Protein AF-A0A5C5CC78-F1 (afdb_monomer_lite)

InterPro domains:
  IPR031561 Protein of unknown function DUF5086 [PF16985] (11-137)
  IPR044935 Domain of unknown function DUF5086 superfamily [G3DSA:3.90.70.190] (23-138)

Radius of gyration: 25.12 Å; chains: 1; bounding box: 36×45×100 Å

Organism: NCBI:txid867683

Foldseek 3Di:
DDDDDDDDDDPDPPPPPDPDPDDWDKDWDKAWQDDDQFKTKIKIWIAIPPHDPVQQWIKIWIWMDTPPDDLPDIDTLHLIATEHPQQDVQRHDPDDDDDDDDDCPSSVVVVVCVVPPVVCVVVHHYHDHYPVVSSVVDDDD

Sequence (141 aa):
MSKLLRPFVSLAVFGVLTVTPVLAQEHQESIVLSVSPKIVRWADVYKVRPERADDPYYHVRVIERLTDWKVWQFNELAFHMAVTPRALEASRIDKKAKIYSYKDVEIRSAYHRWLDEPATRSEVPVCDTDILSCIKKLPPQ

Secondary structure (DSSP, 8-state):
------------------------EEEEEEEEEEE-SSEEEEEEEEEEESPPTT--SEEEEEEEEETTS-TT--EEEEEEEEE-HHHHHHH--S----------HHHHHHHHHHHH-GGGGGGSPEESS-HHHHHTTSPP-

pLDDT: mean 88.64, std 15.44, range [39.38, 98.62]

Structure (mmCIF, N/CA/C/O backbone):
data_AF-A0A5C5CC78-F1
#
_entry.id   AF-A0A5C5CC78-F1
#
loop_
_atom_site.group_PDB
_atom_site.id
_atom_site.type_symbol
_atom_site.label_atom_id
_atom_site.label_alt_id
_atom_site.label_comp_id
_atom_site.label_asym_id
_atom_site.label_entity_id
_atom_site.label_seq_id
_atom_site.pdbx_PDB_ins_code
_atom_site.Cartn_x
_atom_site.Cartn_y
_atom_site.Cartn_z
_atom_site.occupancy
_atom_site.B_iso_or_equiv
_atom_site.auth_seq_id
_atom_site.auth_comp_id
_atom_site.auth_asym_id
_atom_site.auth_atom_id
_atom_site.pdbx_PDB_model_num
ATOM 1 N N . MET A 1 1 ? -10.889 34.256 -81.367 1.00 40.94 1 MET A N 1
ATOM 2 C CA . MET A 1 1 ? -11.045 33.066 -80.501 1.00 40.94 1 MET A CA 1
ATOM 3 C C . MET A 1 1 ? -9.992 33.145 -79.402 1.00 40.94 1 MET A C 1
ATOM 5 O O . MET A 1 1 ? -8.849 32.811 -79.670 1.00 40.94 1 MET A O 1
ATOM 9 N N . SER A 1 2 ? -10.338 33.626 -78.205 1.00 39.38 2 SER A N 1
ATOM 10 C CA . SER A 1 2 ? -9.406 33.668 -77.064 1.00 39.38 2 SER A CA 1
ATOM 11 C C . SER A 1 2 ? -9.887 32.688 -76.001 1.00 39.38 2 SER A C 1
ATOM 13 O O . SER A 1 2 ? -10.978 32.852 -75.459 1.00 39.38 2 SER A O 1
ATOM 15 N N . LYS A 1 3 ? -9.105 31.631 -75.756 1.00 44.25 3 LYS A N 1
ATOM 16 C CA . LYS A 1 3 ? -9.358 30.650 -74.693 1.00 44.25 3 LYS A CA 1
ATOM 17 C C . LYS A 1 3 ? -8.790 31.172 -73.371 1.00 44.25 3 LYS A C 1
ATOM 19 O O . LYS A 1 3 ? -7.664 31.657 -73.328 1.00 44.25 3 LYS A O 1
ATOM 24 N N . LEU A 1 4 ? -9.604 31.055 -72.319 1.00 55.78 4 LEU A N 1
ATOM 25 C CA . LEU A 1 4 ? -9.250 31.286 -70.918 1.00 55.78 4 LEU A CA 1
ATOM 26 C C . LEU A 1 4 ? -8.052 30.435 -70.484 1.00 55.78 4 LEU A C 1
ATOM 28 O O . LEU A 1 4 ? -7.976 29.268 -70.854 1.00 55.78 4 LEU A O 1
ATOM 32 N N . LEU A 1 5 ? -7.266 30.959 -69.542 1.00 49.34 5 LEU A N 1
ATOM 33 C CA . LEU A 1 5 ? -6.594 30.157 -68.519 1.00 49.34 5 LEU A CA 1
ATOM 34 C C . LEU A 1 5 ? -6.669 30.903 -67.179 1.00 49.34 5 LEU A C 1
ATOM 36 O O . LEU A 1 5 ? -6.014 31.919 -66.972 1.00 49.34 5 LEU A O 1
ATOM 40 N N . ARG A 1 6 ? -7.528 30.407 -66.281 1.00 56.19 6 ARG A N 1
ATOM 41 C CA . ARG A 1 6 ? -7.553 30.773 -64.857 1.00 56.19 6 ARG A CA 1
ATOM 42 C C . ARG A 1 6 ? -6.560 29.872 -64.116 1.00 56.19 6 ARG A C 1
ATOM 44 O O . ARG A 1 6 ? -6.632 28.659 -64.314 1.00 56.19 6 ARG A O 1
ATOM 51 N N . PRO A 1 7 ? -5.697 30.400 -63.235 1.00 49.22 7 PRO A N 1
ATOM 52 C CA . PRO A 1 7 ? -4.899 29.553 -62.367 1.00 49.22 7 PRO A CA 1
ATOM 53 C C . PRO A 1 7 ? -5.784 29.030 -61.228 1.00 49.22 7 PRO A C 1
ATOM 55 O O . PRO A 1 7 ? -6.311 29.797 -60.424 1.00 49.22 7 PRO A O 1
ATOM 58 N N . PHE A 1 8 ? -5.967 27.711 -61.175 1.00 53.41 8 PHE A N 1
ATOM 59 C CA . PHE A 1 8 ? -6.478 27.026 -59.992 1.00 53.41 8 PHE A CA 1
ATOM 60 C C . PHE A 1 8 ? -5.354 26.967 -58.954 1.00 53.41 8 PHE A C 1
ATOM 62 O O . PHE A 1 8 ? -4.410 26.191 -59.091 1.00 53.41 8 PHE A O 1
ATOM 69 N N . VAL A 1 9 ? -5.450 27.795 -57.917 1.00 55.12 9 VAL A N 1
ATOM 70 C CA . VAL A 1 9 ? -4.605 27.680 -56.726 1.00 55.12 9 VAL A CA 1
ATOM 71 C C . VAL A 1 9 ? -5.171 26.538 -55.884 1.00 55.12 9 VAL A C 1
ATOM 73 O O . VAL A 1 9 ? -6.207 26.685 -55.242 1.00 55.12 9 VAL A O 1
ATOM 76 N N . SER A 1 10 ? -4.524 25.375 -55.934 1.00 55.69 10 SER A N 1
ATOM 77 C CA . SER A 1 10 ? -4.856 24.252 -55.052 1.00 55.69 10 SER A CA 1
ATOM 78 C C . SER A 1 10 ? -4.223 24.498 -53.683 1.00 55.69 10 SER A C 1
ATOM 80 O O . SER A 1 10 ? -3.007 24.407 -53.533 1.00 55.69 10 SER A O 1
ATOM 82 N N . LEU A 1 11 ? -5.047 24.841 -52.691 1.00 51.56 11 LEU A N 1
ATOM 83 C CA . LEU A 1 11 ? -4.642 24.918 -51.288 1.00 51.56 11 LEU A CA 1
ATOM 84 C C . LEU A 1 11 ? -4.440 23.485 -50.766 1.00 51.56 11 LEU A C 1
ATOM 86 O O . LEU A 1 11 ? -5.405 22.780 -50.473 1.00 51.56 11 LEU A O 1
ATOM 90 N N . ALA A 1 12 ? -3.191 23.035 -50.675 1.00 60.19 12 ALA A N 1
ATOM 91 C CA . ALA A 1 12 ? -2.860 21.804 -49.967 1.00 60.19 12 ALA A CA 1
ATOM 92 C C . ALA A 1 12 ? -2.986 22.060 -48.457 1.00 60.19 12 ALA A C 1
ATOM 94 O O . ALA A 1 12 ? -2.119 22.682 -47.845 1.00 60.19 12 ALA A O 1
ATOM 95 N N . VAL A 1 13 ? -4.087 21.607 -47.856 1.00 59.50 13 VAL A N 1
ATOM 96 C CA . VAL A 1 13 ? -4.251 21.593 -46.399 1.00 59.50 13 VAL A CA 1
ATOM 97 C C . VAL A 1 13 ? -3.387 20.458 -45.849 1.00 59.50 13 VAL A C 1
ATOM 99 O O 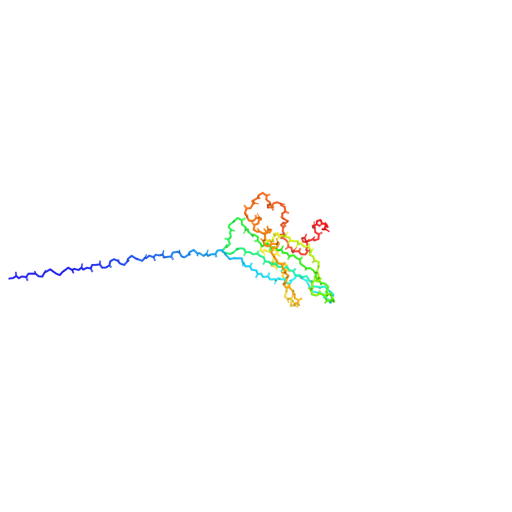. VAL A 1 13 ? -3.798 19.300 -45.826 1.00 59.50 13 VAL A O 1
ATOM 102 N N . PHE A 1 14 ? -2.162 20.779 -45.431 1.00 58.09 14 PHE A N 1
ATOM 103 C CA . PHE A 1 14 ? -1.361 19.887 -44.596 1.00 58.09 14 PHE A CA 1
ATOM 104 C C . PHE A 1 14 ? -1.994 19.846 -43.201 1.00 58.09 14 PHE A C 1
ATOM 106 O O . PHE A 1 14 ? -1.835 20.769 -42.404 1.00 58.09 14 PHE A O 1
ATOM 113 N N . GLY A 1 15 ? -2.750 18.785 -42.914 1.00 55.69 15 GLY A N 1
ATOM 114 C CA . GLY A 1 15 ? -3.211 18.485 -41.563 1.00 55.69 15 GLY A CA 1
ATOM 115 C C . GLY A 1 15 ? -2.014 18.139 -40.681 1.00 55.69 15 GLY A C 1
ATOM 116 O O . GLY A 1 15 ? -1.494 17.028 -40.745 1.00 55.69 15 GLY A O 1
ATOM 117 N N . VAL A 1 16 ? -1.551 19.095 -39.878 1.00 61.31 16 VAL A N 1
ATOM 118 C CA . VAL A 1 16 ? -0.528 18.847 -38.858 1.00 61.31 16 VAL A CA 1
ATOM 119 C C . VAL A 1 16 ? -1.201 18.103 -37.706 1.00 61.31 16 VAL A C 1
ATOM 121 O O . VAL A 1 16 ? -1.966 18.689 -36.944 1.00 61.31 16 VAL A O 1
ATOM 124 N N . LEU A 1 17 ? -0.939 16.800 -37.586 1.00 59.78 17 LEU A N 1
ATOM 125 C CA . LEU A 1 17 ? -1.276 16.030 -36.389 1.00 59.78 17 LEU A CA 1
ATOM 126 C C . LEU A 1 17 ? -0.379 16.517 -35.246 1.00 59.78 17 LEU A C 1
ATOM 128 O O . LEU A 1 17 ? 0.767 16.094 -35.109 1.00 59.78 17 LEU A O 1
ATOM 132 N N . THR A 1 18 ? -0.882 17.445 -34.439 1.00 58.09 18 THR A N 1
ATOM 133 C CA . THR A 1 18 ? -0.201 17.881 -33.222 1.00 58.09 18 THR A CA 1
ATOM 134 C C . THR A 1 18 ? -0.330 16.781 -32.170 1.00 58.09 18 THR A C 1
ATOM 136 O O . THR A 1 18 ? -1.379 16.634 -31.545 1.00 58.09 18 THR A O 1
ATOM 139 N N . VAL A 1 19 ? 0.727 15.992 -31.973 1.00 61.00 19 VAL A N 1
ATOM 140 C CA . VAL A 1 19 ? 0.836 15.100 -30.812 1.00 61.00 19 VAL A CA 1
ATOM 141 C C . VAL A 1 19 ? 1.183 15.977 -29.611 1.00 61.00 19 VAL A C 1
ATOM 143 O O . VAL A 1 19 ? 2.318 16.429 -29.475 1.00 61.00 19 VAL A O 1
ATOM 146 N N . THR A 1 20 ? 0.205 16.281 -28.759 1.00 58.56 20 THR A N 1
ATOM 147 C CA . THR A 1 20 ? 0.481 16.962 -27.489 1.00 58.56 20 THR A CA 1
ATOM 148 C C . THR A 1 20 ? 1.176 15.978 -26.550 1.00 58.56 20 THR A C 1
ATOM 150 O O . THR A 1 20 ? 0.607 14.911 -26.294 1.00 58.56 20 THR A O 1
ATOM 153 N N . PRO A 1 21 ? 2.368 16.289 -26.012 1.00 62.44 21 PRO A N 1
ATOM 154 C CA . PRO A 1 21 ? 2.964 15.453 -24.983 1.00 62.44 21 PRO A CA 1
ATOM 155 C C . PRO A 1 21 ? 2.044 15.464 -23.757 1.00 62.44 21 PRO A C 1
ATOM 157 O O . PRO A 1 21 ? 1.765 16.519 -23.188 1.00 62.44 21 PRO A O 1
ATOM 160 N N . VAL A 1 22 ? 1.541 14.291 -23.368 1.00 71.75 22 VAL A N 1
ATOM 161 C CA . VAL A 1 22 ? 0.839 14.133 -22.092 1.00 71.75 22 VAL A CA 1
ATOM 162 C C . VAL A 1 22 ? 1.898 14.234 -21.003 1.00 71.75 22 VAL A C 1
ATOM 164 O O . VAL A 1 22 ? 2.812 13.411 -20.945 1.00 71.75 22 VAL A O 1
ATOM 167 N N . LEU A 1 23 ? 1.808 15.274 -20.177 1.00 73.94 23 LEU A N 1
ATOM 168 C CA . LEU A 1 23 ? 2.700 15.430 -19.035 1.00 73.94 23 LEU A CA 1
ATOM 169 C C . LEU A 1 23 ? 2.459 14.285 -18.052 1.00 73.94 23 LEU A C 1
ATOM 171 O O . LEU A 1 23 ? 1.312 13.949 -17.751 1.00 73.94 23 LEU A O 1
ATOM 175 N N . ALA A 1 24 ? 3.546 13.695 -17.559 1.00 77.19 24 ALA A N 1
ATOM 176 C CA . ALA A 1 24 ? 3.464 12.695 -16.511 1.00 77.19 24 ALA A CA 1
ATOM 177 C C . ALA A 1 24 ? 2.881 13.339 -15.243 1.00 77.19 24 ALA A C 1
ATOM 179 O O . ALA A 1 24 ? 3.410 14.333 -14.746 1.00 77.19 24 ALA A O 1
ATOM 180 N N . GLN A 1 25 ? 1.794 12.772 -14.731 1.00 84.00 25 GLN A N 1
ATOM 181 C CA . GLN A 1 25 ? 1.140 13.188 -13.500 1.00 84.00 25 GLN A CA 1
ATOM 182 C C . GLN A 1 25 ? 1.093 12.009 -12.536 1.00 84.00 25 GLN A C 1
ATOM 184 O O . GLN A 1 25 ? 0.733 10.895 -12.908 1.00 84.00 25 GLN A O 1
ATOM 189 N N . GLU A 1 26 ? 1.430 12.253 -11.277 1.00 88.69 26 GLU A N 1
ATOM 190 C CA . GLU A 1 26 ? 1.211 11.269 -10.227 1.00 88.69 26 GLU A CA 1
ATOM 191 C C . GLU A 1 26 ? -0.267 11.266 -9.825 1.00 88.69 26 GLU A C 1
ATOM 193 O O . GLU A 1 26 ? -0.830 12.282 -9.415 1.00 88.69 26 GLU A O 1
ATOM 198 N N . HIS A 1 27 ? -0.904 10.114 -9.989 1.00 91.06 27 HIS A N 1
ATOM 199 C CA . HIS A 1 27 ? -2.222 9.825 -9.460 1.00 91.06 27 HIS A CA 1
ATOM 200 C C . HIS A 1 27 ? -2.091 9.354 -8.014 1.00 91.06 27 HIS A C 1
ATOM 202 O O . HIS A 1 27 ? -1.305 8.446 -7.727 1.00 91.06 27 HIS A O 1
ATOM 208 N N . GLN A 1 28 ? -2.899 9.949 -7.140 1.00 93.12 28 GLN A N 1
ATOM 209 C CA . GLN A 1 28 ? -2.957 9.631 -5.722 1.00 93.12 28 GLN A CA 1
ATOM 210 C C . GLN A 1 28 ? -4.397 9.332 -5.314 1.00 93.12 28 GLN A C 1
ATOM 212 O O . GLN A 1 28 ? -5.309 10.104 -5.611 1.00 93.12 28 GLN A O 1
ATOM 217 N N . GLU A 1 29 ? -4.594 8.228 -4.603 1.00 95.12 29 GLU A N 1
ATOM 218 C CA . GLU A 1 29 ? -5.849 7.920 -3.916 1.00 95.12 29 GLU A CA 1
ATOM 219 C C . GLU A 1 29 ? -5.570 7.327 -2.532 1.00 95.12 29 GLU A C 1
ATOM 221 O O . GLU A 1 29 ? -4.453 6.903 -2.246 1.00 95.12 29 GLU A O 1
ATOM 226 N N . SER A 1 30 ? -6.595 7.249 -1.686 1.00 97.19 30 SER A N 1
ATOM 227 C CA . SER A 1 30 ? -6.520 6.502 -0.430 1.00 97.19 30 SER A CA 1
ATOM 228 C C . SER A 1 30 ? -7.601 5.428 -0.404 1.00 97.19 30 SER A C 1
ATOM 230 O O . SER A 1 30 ? -8.769 5.702 -0.694 1.00 97.19 30 SER A O 1
ATOM 232 N N . ILE A 1 31 ? -7.229 4.210 -0.012 1.00 97.75 31 ILE A N 1
ATOM 233 C CA . ILE A 1 31 ? -8.135 3.061 0.047 1.00 97.75 31 ILE A CA 1
ATOM 234 C C . ILE A 1 31 ? -8.255 2.547 1.476 1.00 97.75 31 ILE A C 1
ATOM 236 O O . ILE A 1 31 ? -7.266 2.401 2.192 1.00 97.75 31 ILE A O 1
ATOM 240 N N . VAL A 1 32 ? -9.475 2.251 1.912 1.00 98.38 32 VAL A N 1
ATOM 241 C CA . VAL A 1 32 ? -9.702 1.654 3.230 1.00 98.38 32 VAL A CA 1
ATOM 242 C C . VAL A 1 32 ? -9.421 0.155 3.143 1.00 98.38 32 VAL A C 1
ATOM 244 O O . VAL A 1 32 ? -9.955 -0.524 2.268 1.00 98.38 32 VAL A O 1
ATOM 247 N N . LEU A 1 33 ? -8.600 -0.350 4.069 1.00 98.50 33 LEU A N 1
ATOM 248 C CA . LEU A 1 33 ? -8.188 -1.758 4.136 1.00 98.50 33 LEU A CA 1
ATOM 249 C C . LEU A 1 33 ? -8.944 -2.520 5.228 1.00 98.50 33 LEU A C 1
ATOM 251 O O . LEU A 1 33 ? -9.314 -3.678 5.073 1.00 98.50 33 LEU A O 1
ATOM 255 N N . SER A 1 34 ? -9.155 -1.882 6.384 1.00 98.19 34 SER A N 1
ATOM 256 C CA . SER A 1 34 ? -9.926 -2.472 7.482 1.00 98.19 34 SER A CA 1
ATOM 257 C C . SER A 1 34 ? -10.484 -1.401 8.411 1.00 98.19 34 SER A C 1
ATOM 259 O O . SER A 1 34 ? -9.859 -0.363 8.634 1.00 98.19 34 SER A O 1
ATOM 261 N N . VAL A 1 35 ? -11.663 -1.670 8.972 1.00 97.56 35 VAL A N 1
ATOM 262 C CA . VAL A 1 35 ? -12.347 -0.783 9.920 1.00 97.56 35 VAL A CA 1
ATOM 263 C C . VAL A 1 35 ? -12.890 -1.616 11.069 1.00 97.56 35 VAL A C 1
ATOM 265 O O . VAL A 1 35 ? -13.624 -2.582 10.857 1.00 97.56 35 VAL A O 1
ATOM 268 N N . SER A 1 36 ? -12.554 -1.208 12.287 1.00 96.25 36 SER A N 1
ATOM 269 C CA . SER A 1 36 ? -13.078 -1.740 13.544 1.00 96.25 36 SER A CA 1
ATOM 270 C C . SER A 1 36 ? -13.433 -0.579 14.485 1.00 96.25 36 SER A C 1
ATOM 272 O O . SER A 1 36 ? -13.038 0.555 14.214 1.00 96.25 36 SER A O 1
ATOM 274 N N . PRO A 1 37 ? -14.125 -0.823 15.615 1.00 95.31 37 PRO A N 1
ATOM 275 C CA . PRO A 1 37 ? -14.466 0.242 16.561 1.00 95.31 37 PRO A CA 1
ATOM 276 C C . PRO A 1 37 ? -13.264 0.995 17.144 1.00 95.31 37 PRO A C 1
ATOM 278 O O . PRO A 1 37 ? -13.430 2.121 17.594 1.00 95.31 37 PRO A O 1
ATOM 281 N N . LYS A 1 38 ? -12.078 0.370 17.167 1.00 96.50 38 LYS A N 1
ATOM 282 C CA . LYS A 1 38 ? -10.862 0.947 17.760 1.00 96.50 38 LYS A CA 1
ATOM 283 C C . LYS A 1 38 ? -9.807 1.324 16.733 1.00 96.50 38 LYS A C 1
ATOM 285 O O . LYS A 1 38 ? -9.054 2.250 16.980 1.00 96.50 38 LYS A O 1
ATOM 290 N N . ILE A 1 39 ? -9.722 0.604 15.618 1.00 97.75 39 ILE A N 1
ATOM 291 C CA . ILE A 1 39 ? -8.639 0.723 14.633 1.00 97.75 39 ILE A CA 1
ATOM 292 C C . ILE A 1 39 ? -9.222 0.947 13.240 1.00 97.75 39 ILE A C 1
ATOM 294 O O . ILE A 1 39 ? -10.118 0.209 12.817 1.00 97.75 39 ILE A O 1
ATOM 298 N N . VAL A 1 40 ? -8.639 1.897 12.510 1.00 98.19 40 VAL A N 1
ATOM 299 C CA . VAL A 1 40 ? -8.809 2.069 11.064 1.00 98.19 40 VAL A CA 1
ATOM 300 C C . VAL A 1 40 ? -7.453 1.869 10.393 1.00 98.19 40 VAL A C 1
ATOM 302 O O . VAL A 1 40 ? -6.453 2.422 10.852 1.00 98.19 40 VAL A O 1
ATOM 305 N N . ARG A 1 41 ? -7.424 1.091 9.307 1.00 98.50 41 ARG A N 1
ATOM 306 C CA . ARG A 1 41 ? -6.249 0.946 8.438 1.00 98.50 41 ARG A CA 1
ATOM 307 C C . ARG A 1 41 ? -6.595 1.340 7.016 1.00 98.50 41 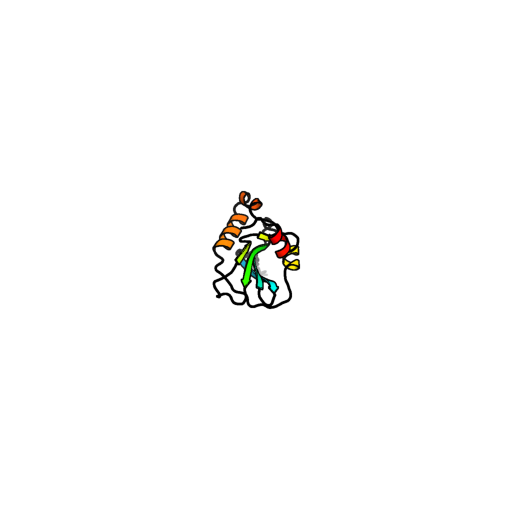ARG A C 1
ATOM 309 O O . ARG A 1 41 ? -7.624 0.901 6.494 1.00 98.50 41 ARG A O 1
ATOM 316 N N . TRP A 1 42 ? -5.727 2.120 6.395 1.00 98.62 42 TRP A N 1
ATOM 317 C CA . TRP A 1 42 ? -5.854 2.540 5.005 1.00 98.62 42 TRP A CA 1
ATOM 318 C C . TRP A 1 42 ? -4.485 2.549 4.329 1.00 98.62 42 TRP A C 1
ATOM 320 O O . TRP A 1 42 ? -3.454 2.537 5.003 1.00 98.62 42 TRP A O 1
ATOM 330 N N . ALA A 1 43 ? -4.488 2.538 3.001 1.00 98.38 43 ALA A N 1
ATOM 331 C CA . ALA A 1 43 ? -3.299 2.752 2.194 1.00 98.38 43 ALA A CA 1
ATOM 332 C C . ALA A 1 43 ? -3.450 4.037 1.386 1.00 98.38 43 ALA A C 1
ATOM 334 O O . ALA A 1 43 ? -4.495 4.240 0.768 1.00 98.38 43 ALA A O 1
ATOM 335 N N . ASP A 1 44 ? -2.406 4.859 1.368 1.00 98.06 44 ASP A N 1
ATOM 336 C CA . ASP A 1 44 ? -2.240 5.904 0.361 1.00 98.06 44 ASP A CA 1
ATOM 337 C C . ASP A 1 44 ? -1.527 5.280 -0.839 1.00 98.06 44 ASP A C 1
ATOM 339 O O . ASP A 1 44 ? -0.500 4.618 -0.677 1.00 98.06 44 ASP A O 1
ATOM 343 N N . VAL A 1 45 ? -2.106 5.447 -2.022 1.00 97.88 45 VAL A N 1
ATOM 344 C CA . VAL A 1 45 ? -1.749 4.756 -3.261 1.00 97.88 45 VAL A CA 1
ATOM 345 C C . VAL A 1 45 ? -1.236 5.775 -4.265 1.00 97.88 45 VAL A C 1
ATOM 347 O O . VAL A 1 45 ? -1.916 6.759 -4.544 1.00 97.88 45 VAL A O 1
ATOM 350 N N . TYR A 1 46 ? -0.071 5.504 -4.844 1.00 97.38 46 TYR A N 1
ATOM 351 C CA . TYR A 1 46 ? 0.641 6.367 -5.779 1.00 97.38 46 TYR A CA 1
ATOM 352 C C . TYR A 1 46 ? 0.882 5.626 -7.094 1.00 97.38 46 TYR A C 1
ATOM 354 O O . TYR A 1 46 ? 1.259 4.447 -7.107 1.00 97.38 46 TYR A O 1
ATOM 362 N N . LYS A 1 47 ? 0.655 6.320 -8.214 1.00 96.69 47 LYS A N 1
ATOM 363 C CA . LYS A 1 47 ? 0.937 5.805 -9.557 1.00 96.69 47 LYS A CA 1
ATOM 364 C C . LYS A 1 47 ? 1.221 6.928 -10.545 1.00 96.69 47 LYS A C 1
ATOM 366 O O . LYS A 1 47 ? 0.369 7.784 -10.753 1.00 96.69 47 LYS A O 1
ATOM 371 N N . VAL A 1 48 ? 2.355 6.892 -11.239 1.00 95.00 48 VAL A N 1
ATOM 372 C CA . VAL A 1 48 ? 2.603 7.799 -12.371 1.00 95.00 48 VAL A CA 1
ATOM 373 C C . VAL A 1 48 ? 1.715 7.424 -13.566 1.00 95.00 48 VAL A C 1
ATOM 375 O O . VAL A 1 48 ? 1.613 6.257 -13.952 1.00 95.00 48 VAL A O 1
ATOM 378 N N . ARG A 1 49 ? 1.062 8.434 -14.149 1.00 92.50 49 ARG A N 1
ATOM 379 C CA . ARG A 1 49 ? 0.222 8.367 -15.349 1.00 92.50 49 ARG A CA 1
ATOM 380 C C . ARG A 1 49 ? 0.787 9.299 -16.436 1.00 92.50 49 ARG A C 1
ATOM 382 O O . ARG A 1 49 ? 1.193 10.403 -16.089 1.00 92.50 49 ARG A O 1
ATOM 389 N N . PRO A 1 50 ? 0.784 8.926 -17.731 1.00 90.56 50 PRO A N 1
ATOM 390 C CA . PRO A 1 50 ? 0.386 7.622 -18.269 1.00 90.56 50 PRO A CA 1
ATOM 391 C C . PRO A 1 50 ? 1.261 6.485 -17.719 1.00 90.56 50 PRO A C 1
ATOM 393 O O . PRO A 1 50 ? 2.367 6.727 -17.241 1.00 90.56 50 PRO A O 1
ATOM 396 N N . GLU A 1 51 ? 0.722 5.261 -17.712 1.00 89.50 51 GLU A N 1
ATOM 397 C CA . GLU A 1 51 ? 1.421 4.111 -17.126 1.00 89.50 51 GLU A CA 1
ATOM 398 C C . GLU A 1 51 ? 2.753 3.870 -17.832 1.00 89.50 51 GLU A C 1
ATOM 400 O O . GLU A 1 51 ? 2.839 3.879 -19.063 1.00 89.50 51 GLU A O 1
ATOM 405 N N . ARG A 1 52 ? 3.793 3.637 -17.033 1.00 91.44 52 ARG A N 1
ATOM 406 C CA . ARG A 1 52 ? 5.111 3.283 -17.540 1.00 91.44 52 ARG A CA 1
ATOM 407 C C . ARG A 1 52 ? 5.213 1.771 -17.693 1.00 91.44 52 ARG A C 1
ATOM 409 O O . ARG A 1 52 ? 4.812 1.029 -16.803 1.00 91.44 52 ARG A O 1
ATOM 416 N N . ALA A 1 53 ? 5.810 1.314 -18.790 1.00 91.12 53 ALA A N 1
ATOM 417 C CA . ALA A 1 53 ? 5.997 -0.116 -19.040 1.00 91.12 53 ALA A CA 1
ATOM 418 C C . ALA A 1 53 ? 6.919 -0.795 -18.008 1.00 91.12 53 ALA A C 1
ATOM 420 O O . ALA A 1 53 ? 6.798 -1.992 -17.766 1.00 91.12 53 ALA A O 1
ATOM 421 N N . ASP A 1 54 ? 7.837 -0.038 -17.401 1.00 92.75 54 ASP A N 1
ATOM 422 C CA . ASP A 1 54 ? 8.801 -0.525 -16.412 1.00 92.75 54 ASP A CA 1
ATOM 423 C C . ASP A 1 54 ? 8.294 -0.467 -14.961 1.00 92.75 54 ASP A C 1
ATOM 425 O O . ASP A 1 54 ? 9.029 -0.856 -14.052 1.00 92.75 54 ASP A O 1
ATOM 429 N N . ASP A 1 55 ? 7.055 -0.013 -14.757 1.00 95.81 55 ASP A N 1
ATOM 430 C CA . ASP A 1 55 ? 6.359 0.024 -13.475 1.00 95.81 55 ASP A CA 1
ATOM 431 C C . ASP A 1 55 ? 4.954 -0.592 -13.636 1.00 95.81 55 ASP A C 1
ATOM 433 O O . ASP A 1 55 ? 3.995 0.113 -13.963 1.00 95.81 55 ASP A O 1
ATOM 437 N N . PRO A 1 56 ? 4.790 -1.905 -13.402 1.00 96.06 56 PRO A N 1
ATOM 438 C CA . PRO A 1 56 ? 3.484 -2.561 -13.436 1.00 96.06 56 PRO A CA 1
ATOM 439 C C . PRO A 1 56 ? 2.720 -2.469 -12.100 1.00 96.06 56 PRO A C 1
ATOM 441 O O . PRO A 1 56 ? 1.653 -3.073 -11.970 1.00 96.06 56 PRO A O 1
ATOM 444 N N . TYR A 1 57 ? 3.246 -1.765 -11.092 1.00 97.69 57 TYR A N 1
ATOM 445 C CA . TYR A 1 57 ? 2.735 -1.801 -9.721 1.00 97.69 57 TYR A CA 1
ATOM 446 C C . TYR A 1 57 ? 2.058 -0.494 -9.316 1.00 97.69 57 TYR A C 1
ATOM 448 O O . TYR A 1 57 ? 2.251 0.556 -9.917 1.00 97.69 57 TYR A O 1
ATOM 456 N N . TYR A 1 58 ? 1.252 -0.552 -8.269 1.00 98.19 58 TYR A N 1
ATOM 457 C CA . TYR A 1 58 ? 0.898 0.610 -7.467 1.00 98.19 58 TYR A CA 1
ATOM 458 C C . TYR A 1 58 ? 1.866 0.701 -6.297 1.00 98.19 58 TYR A C 1
ATOM 460 O O . TYR A 1 58 ? 2.235 -0.324 -5.728 1.00 98.19 58 TYR A O 1
ATOM 468 N N . HIS A 1 59 ? 2.259 1.905 -5.906 1.00 98.00 59 HIS A N 1
ATOM 469 C CA . HIS A 1 59 ? 3.127 2.089 -4.750 1.00 98.00 59 HIS A CA 1
ATOM 470 C C . HIS A 1 59 ? 2.299 2.584 -3.587 1.00 98.00 59 HIS A C 1
ATOM 472 O O . HIS A 1 59 ? 1.506 3.506 -3.747 1.00 98.00 59 HIS A O 1
ATOM 478 N N . VAL A 1 60 ? 2.440 1.945 -2.430 1.00 98.06 60 VAL A N 1
ATOM 479 C CA . VAL A 1 60 ? 1.596 2.245 -1.279 1.00 98.06 60 VAL A CA 1
ATOM 480 C C . VAL A 1 60 ? 2.405 2.553 -0.035 1.00 98.06 60 VAL A C 1
ATOM 482 O O . VAL A 1 60 ? 3.453 1.952 0.213 1.00 98.06 60 VAL A O 1
ATOM 485 N N . ARG A 1 61 ? 1.837 3.446 0.769 1.00 98.06 61 ARG A N 1
ATOM 486 C CA . ARG A 1 61 ? 2.143 3.627 2.185 1.00 98.06 61 ARG A CA 1
ATOM 487 C C . ARG A 1 61 ? 0.946 3.145 2.985 1.00 98.06 61 ARG A C 1
ATOM 489 O O . ARG A 1 61 ? -0.184 3.487 2.642 1.00 98.06 61 ARG A O 1
ATOM 496 N N . VAL A 1 62 ? 1.168 2.3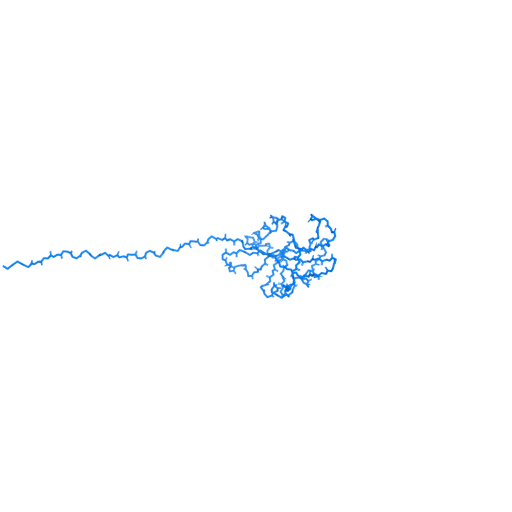74 4.045 1.00 98.12 62 VAL A N 1
ATOM 497 C CA . VAL A 1 62 ? 0.075 1.782 4.829 1.00 98.12 62 VAL A CA 1
ATOM 498 C C . VAL A 1 62 ? 0.074 2.315 6.245 1.00 98.12 62 VAL A C 1
ATOM 500 O O . VAL A 1 62 ? 1.071 2.227 6.959 1.00 98.12 62 VAL A O 1
ATOM 503 N N . ILE A 1 63 ? -1.075 2.841 6.652 1.00 98.12 63 ILE A N 1
ATOM 504 C CA . ILE A 1 63 ? -1.251 3.546 7.912 1.00 98.12 63 ILE A CA 1
ATOM 505 C C . ILE A 1 63 ? -2.290 2.822 8.762 1.00 98.12 63 ILE A C 1
ATOM 507 O O . ILE A 1 63 ? -3.336 2.377 8.283 1.00 98.12 63 ILE A O 1
ATOM 511 N N . GLU A 1 64 ? -2.003 2.7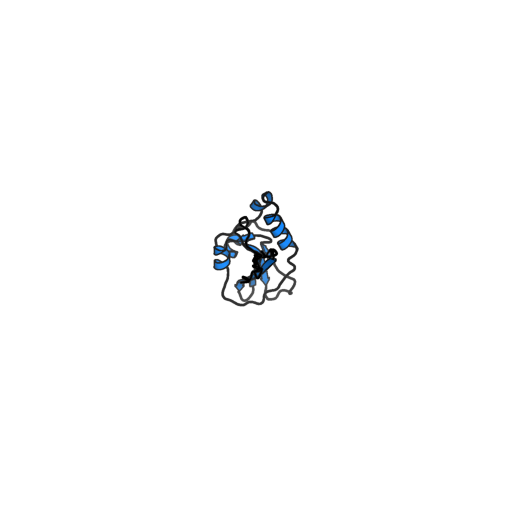39 10.054 1.00 98.06 64 GLU A N 1
ATOM 512 C CA . GLU A 1 64 ? -2.932 2.328 11.090 1.00 98.06 64 GLU A CA 1
ATOM 513 C C . GLU A 1 64 ? -3.135 3.472 12.076 1.00 98.06 64 GLU A C 1
ATOM 515 O O . GLU A 1 64 ? -2.188 4.124 12.514 1.00 98.06 64 GLU A O 1
ATOM 520 N N . ARG A 1 65 ? -4.383 3.701 12.476 1.00 97.94 65 ARG A N 1
ATOM 521 C CA . ARG A 1 65 ? -4.687 4.672 13.521 1.00 97.94 65 ARG A CA 1
ATOM 522 C C . ARG A 1 65 ? -5.735 4.141 14.486 1.00 97.94 65 ARG A C 1
ATOM 524 O O . ARG A 1 65 ? -6.765 3.604 14.067 1.00 97.94 65 ARG A O 1
ATOM 531 N N . LEU A 1 66 ? -5.497 4.376 15.777 1.00 97.31 66 LEU A N 1
ATOM 532 C CA . LEU A 1 66 ? -6.510 4.206 16.812 1.00 97.31 66 LEU A CA 1
ATOM 533 C C . LEU A 1 66 ? -7.516 5.366 16.790 1.00 97.31 66 LEU A C 1
ATOM 535 O O . LEU A 1 66 ? -7.160 6.532 16.625 1.00 97.31 66 LEU A O 1
ATOM 539 N N . THR A 1 67 ? -8.804 5.067 16.918 1.00 91.88 67 THR A N 1
ATOM 540 C CA . THR A 1 67 ? -9.883 6.048 16.722 1.00 91.88 67 THR A CA 1
ATOM 541 C C . THR A 1 67 ? -9.819 7.222 17.701 1.00 91.88 67 THR A C 1
ATOM 543 O O . THR A 1 67 ? -10.145 8.346 17.312 1.00 91.88 67 THR A O 1
ATOM 546 N N . ASP A 1 68 ? -9.356 6.975 18.925 1.00 94.12 68 ASP A N 1
ATOM 547 C CA . ASP A 1 68 ? -9.234 7.918 20.043 1.00 94.12 68 ASP A CA 1
ATOM 548 C C . ASP A 1 68 ? -7.921 8.723 20.056 1.00 94.12 68 ASP A C 1
ATOM 550 O O . ASP A 1 68 ? -7.780 9.671 20.832 1.00 94.12 68 ASP A O 1
ATOM 554 N N . TRP A 1 69 ? -6.974 8.399 19.177 1.00 96.25 69 TRP A N 1
ATOM 555 C CA . TRP A 1 69 ? -5.705 9.114 19.073 1.00 96.25 69 TRP A CA 1
ATOM 556 C C . TRP A 1 69 ? -5.868 10.555 18.584 1.00 96.25 69 TRP A C 1
ATOM 558 O O . TRP A 1 69 ? -6.838 10.920 17.915 1.00 96.25 69 TRP A O 1
ATOM 568 N N . LYS A 1 70 ? -4.884 11.413 18.859 1.00 96.19 70 LYS A N 1
ATOM 569 C CA . LYS A 1 70 ? -4.821 12.735 18.225 1.00 96.19 70 LYS A CA 1
ATOM 570 C C . LYS A 1 70 ? -4.622 12.584 16.717 1.00 96.19 70 LYS A C 1
ATOM 572 O O . LYS A 1 70 ? -4.158 11.556 16.232 1.00 96.19 70 LYS A O 1
ATOM 577 N N . VAL A 1 71 ? -4.992 13.613 15.954 1.00 94.12 71 VAL A N 1
ATOM 578 C CA . VAL A 1 71 ? -4.966 13.532 14.483 1.00 94.12 71 VAL A CA 1
ATOM 579 C C . VAL A 1 71 ? -3.562 13.305 13.926 1.00 94.12 71 VAL A C 1
ATOM 581 O O . VAL A 1 71 ? -3.452 12.691 12.880 1.00 94.12 71 VAL A O 1
ATOM 584 N N . TRP A 1 72 ? -2.507 13.735 14.625 1.00 94.12 72 TRP A N 1
ATOM 585 C CA . TRP A 1 72 ? -1.102 13.555 14.231 1.00 94.12 72 TRP A CA 1
ATOM 586 C C . TRP A 1 72 ? -0.480 12.227 14.684 1.00 94.12 72 TRP A C 1
ATOM 588 O O . TRP A 1 72 ? 0.674 11.965 14.369 1.00 94.12 72 TRP A O 1
ATOM 598 N N . GLN A 1 73 ? -1.204 11.408 15.449 1.00 96.00 73 GLN A N 1
ATOM 599 C CA . GLN A 1 73 ? -0.712 10.115 15.918 1.00 96.00 73 GLN A CA 1
ATOM 600 C C . GLN A 1 73 ? -1.207 9.014 14.980 1.00 96.00 73 GLN A C 1
ATOM 602 O O . GLN A 1 73 ? -2.412 8.893 14.743 1.00 96.00 73 GLN A O 1
ATOM 607 N N . PHE A 1 74 ? -0.282 8.206 14.475 1.00 96.69 74 PHE A N 1
ATOM 608 C CA . PHE A 1 74 ? -0.545 7.048 13.629 1.00 96.69 74 PHE A CA 1
ATOM 609 C C . PHE A 1 74 ? 0.638 6.077 13.709 1.00 96.69 74 PHE A C 1
ATOM 611 O O . PHE A 1 74 ? 1.743 6.472 14.073 1.00 96.69 74 PHE A O 1
ATOM 618 N N . ASN A 1 75 ? 0.390 4.820 13.362 1.00 96.75 75 ASN A N 1
ATOM 619 C CA . ASN A 1 75 ? 1.422 3.829 13.102 1.00 96.75 75 ASN A CA 1
ATOM 620 C C . ASN A 1 75 ? 1.586 3.695 11.589 1.00 96.75 75 ASN A C 1
ATOM 622 O O . ASN A 1 75 ? 0.599 3.601 10.855 1.00 96.75 75 ASN A O 1
ATOM 626 N N . GLU A 1 76 ? 2.825 3.649 11.122 1.00 96.19 76 GLU A N 1
ATOM 627 C CA . GLU A 1 76 ? 3.137 3.292 9.745 1.00 96.19 76 GLU A CA 1
ATOM 628 C C . GLU A 1 76 ? 3.422 1.791 9.682 1.00 96.19 76 GLU A C 1
ATOM 630 O O . GLU A 1 76 ? 4.404 1.310 10.234 1.00 96.19 76 GLU A O 1
ATOM 635 N N . LEU A 1 77 ? 2.526 1.033 9.050 1.00 97.12 77 LEU A N 1
ATOM 636 C CA . LEU A 1 77 ? 2.674 -0.419 8.924 1.00 97.12 77 LEU A CA 1
ATOM 637 C C . LEU A 1 77 ? 3.613 -0.801 7.775 1.00 97.12 77 LEU A C 1
ATOM 639 O O . LEU A 1 77 ? 4.275 -1.835 7.828 1.00 97.12 77 LEU A O 1
ATOM 643 N N . ALA A 1 78 ? 3.659 0.029 6.734 1.00 96.62 78 ALA A N 1
ATOM 644 C CA . ALA A 1 78 ? 4.601 -0.081 5.629 1.00 96.62 78 ALA A CA 1
ATOM 645 C C . ALA A 1 78 ? 4.888 1.317 5.077 1.00 96.62 78 ALA A C 1
ATOM 647 O O . ALA A 1 78 ? 3.956 2.010 4.662 1.00 96.62 78 ALA A O 1
ATOM 648 N N . PHE A 1 79 ? 6.164 1.709 5.060 1.00 96.00 79 PHE A N 1
ATOM 649 C CA . PHE A 1 79 ? 6.598 2.973 4.468 1.00 96.00 79 PHE A CA 1
ATOM 650 C C . PHE A 1 79 ? 6.400 2.965 2.949 1.00 96.00 79 PHE A C 1
ATOM 652 O O . PHE A 1 79 ? 5.732 3.843 2.410 1.00 96.00 79 PHE A O 1
ATOM 659 N N . HIS A 1 80 ? 6.923 1.933 2.276 1.00 96.88 80 HIS A N 1
ATOM 660 C CA . HIS A 1 80 ? 6.849 1.754 0.827 1.00 96.88 80 HIS A CA 1
ATOM 661 C C . HIS A 1 80 ? 6.691 0.274 0.474 1.00 96.88 80 HIS A C 1
ATOM 663 O O . HIS A 1 80 ? 7.505 -0.560 0.864 1.00 96.88 80 HIS A O 1
ATOM 669 N N . MET A 1 81 ? 5.637 -0.053 -0.269 1.00 97.81 81 MET A N 1
ATOM 670 C CA . MET A 1 81 ? 5.392 -1.387 -0.817 1.00 97.81 81 MET A CA 1
ATOM 671 C C . MET A 1 81 ? 4.881 -1.257 -2.251 1.00 97.81 81 MET A C 1
ATOM 673 O O . MET A 1 81 ? 4.031 -0.415 -2.535 1.00 97.81 81 MET A O 1
ATOM 677 N N . ALA A 1 82 ? 5.384 -2.094 -3.154 1.00 98.19 82 ALA A N 1
ATOM 678 C CA . ALA A 1 82 ? 4.833 -2.245 -4.494 1.00 98.19 82 ALA A CA 1
ATOM 679 C C . ALA A 1 82 ? 3.681 -3.258 -4.448 1.00 98.19 82 ALA A C 1
ATOM 681 O O . ALA A 1 82 ? 3.787 -4.310 -3.825 1.00 98.19 82 ALA A O 1
ATOM 682 N N . VAL A 1 83 ? 2.562 -2.958 -5.092 1.00 98.62 83 VAL A N 1
ATOM 683 C CA . VAL A 1 83 ? 1.329 -3.745 -5.020 1.00 98.62 83 VAL A CA 1
ATOM 684 C C . VAL A 1 83 ? 0.835 -4.007 -6.432 1.00 98.62 83 VAL A C 1
ATOM 686 O O . VAL A 1 83 ? 0.670 -3.090 -7.232 1.00 98.62 83 VAL A O 1
ATOM 689 N N . THR A 1 84 ? 0.595 -5.271 -6.763 1.00 98.56 84 THR A N 1
ATOM 690 C CA . THR A 1 84 ? -0.007 -5.619 -8.058 1.00 98.56 84 THR A CA 1
ATOM 691 C C . THR A 1 84 ? -1.429 -5.047 -8.168 1.00 98.56 84 THR A C 1
ATOM 693 O O . THR A 1 84 ? -2.121 -4.949 -7.152 1.00 98.56 84 THR A O 1
ATOM 696 N N . PRO A 1 85 ? -1.935 -4.743 -9.379 1.00 98.00 85 PRO A N 1
ATOM 697 C CA . PRO A 1 85 ? -3.319 -4.295 -9.552 1.00 98.00 85 PRO A CA 1
ATOM 698 C C . PRO A 1 85 ? -4.342 -5.248 -8.917 1.00 98.00 85 PRO A C 1
ATOM 700 O O . PRO A 1 85 ? -5.259 -4.816 -8.227 1.00 98.00 85 PRO A O 1
ATOM 703 N N . ARG A 1 86 ? -4.137 -6.565 -9.072 1.00 98.44 86 ARG A N 1
ATOM 704 C CA . ARG A 1 86 ? -4.982 -7.595 -8.452 1.00 98.44 86 ARG A CA 1
ATOM 705 C C . ARG A 1 86 ? -4.982 -7.496 -6.926 1.00 98.44 86 ARG A C 1
ATOM 707 O O . ARG A 1 86 ? -6.042 -7.617 -6.319 1.00 98.44 86 ARG A O 1
ATOM 714 N N . ALA A 1 87 ? -3.812 -7.301 -6.318 1.00 98.62 87 ALA A N 1
ATOM 715 C CA . ALA A 1 87 ? -3.702 -7.208 -4.870 1.00 98.62 87 ALA A CA 1
ATOM 716 C C . ALA A 1 87 ? -4.319 -5.922 -4.317 1.00 98.62 87 ALA A C 1
ATOM 718 O O . ALA A 1 87 ? -4.933 -5.954 -3.251 1.00 98.62 87 ALA A O 1
ATOM 719 N N . LEU A 1 88 ? -4.208 -4.806 -5.044 1.00 98.50 88 LEU A N 1
ATOM 720 C CA . LEU A 1 88 ? -4.848 -3.550 -4.662 1.00 98.50 88 LEU A CA 1
ATOM 721 C C . LEU A 1 88 ? -6.372 -3.713 -4.596 1.00 98.50 88 LEU A C 1
ATOM 723 O O . LEU A 1 88 ? -6.982 -3.390 -3.576 1.00 98.50 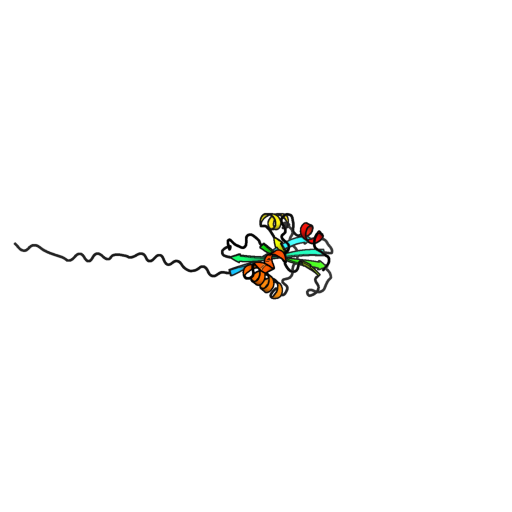88 LEU A O 1
ATOM 727 N N . GLU A 1 89 ? -6.966 -4.301 -5.636 1.00 98.25 89 GLU A N 1
ATOM 728 C CA . GLU A 1 89 ? -8.409 -4.555 -5.684 1.00 98.25 89 GLU A CA 1
ATOM 729 C C . GLU A 1 89 ? -8.860 -5.540 -4.601 1.00 98.25 89 GLU A C 1
ATOM 731 O O . GLU A 1 89 ? -9.857 -5.297 -3.926 1.00 98.25 89 GLU A O 1
ATOM 736 N N . ALA A 1 90 ? -8.096 -6.609 -4.355 1.00 98.38 90 ALA A N 1
ATOM 737 C CA . ALA A 1 90 ? -8.394 -7.566 -3.286 1.00 98.38 90 ALA A CA 1
ATOM 738 C C . ALA A 1 90 ? -8.300 -6.961 -1.871 1.00 98.38 90 ALA A C 1
ATOM 740 O O . ALA A 1 90 ? -8.866 -7.511 -0.927 1.00 98.38 90 ALA A O 1
ATOM 741 N N . SER A 1 91 ? -7.585 -5.843 -1.717 1.00 98.56 91 SER A N 1
ATOM 742 C CA . SER A 1 91 ? -7.357 -5.184 -0.427 1.00 98.56 91 SER A CA 1
ATOM 743 C C . SER A 1 91 ? -8.411 -4.134 -0.078 1.00 98.56 91 SER A C 1
ATOM 745 O O . SER A 1 91 ? -8.569 -3.791 1.096 1.00 98.56 91 SER A O 1
ATOM 747 N N . ARG A 1 92 ? -9.104 -3.583 -1.080 1.00 98.00 92 ARG A N 1
ATOM 748 C CA . ARG A 1 92 ? -10.098 -2.523 -0.896 1.00 98.00 92 ARG A CA 1
ATOM 749 C C . ARG A 1 92 ? -11.367 -3.097 -0.269 1.00 98.00 92 ARG A C 1
ATOM 751 O O . ARG A 1 92 ? -11.911 -4.089 -0.744 1.00 98.00 92 ARG A O 1
ATOM 758 N N . ILE A 1 93 ? -11.890 -2.430 0.759 1.00 97.56 93 ILE A N 1
ATOM 759 C CA . ILE A 1 93 ? -13.207 -2.761 1.322 1.00 97.56 93 ILE A CA 1
ATOM 760 C C . ILE A 1 93 ? -14.243 -1.684 1.005 1.00 97.56 93 ILE A C 1
ATOM 762 O O . ILE A 1 93 ? -13.935 -0.493 0.996 1.00 97.56 93 ILE A O 1
ATOM 766 N N . ASP A 1 94 ? -15.503 -2.089 0.848 1.00 94.62 94 ASP A N 1
ATOM 767 C CA . ASP A 1 94 ? -16.636 -1.181 0.614 1.00 94.62 94 ASP A CA 1
ATOM 768 C C . ASP A 1 94 ? -17.181 -0.570 1.923 1.00 94.62 94 ASP A C 1
ATOM 770 O O . ASP A 1 94 ? -18.377 -0.555 2.212 1.00 94.62 94 ASP A O 1
ATOM 774 N N . LYS A 1 95 ? -16.276 -0.118 2.799 1.00 94.62 95 LYS A N 1
ATOM 775 C CA . LYS A 1 95 ? -16.633 0.589 4.036 1.00 94.62 95 LYS A CA 1
ATOM 776 C C . LYS A 1 95 ? -15.994 1.962 4.047 1.00 94.62 95 LYS A C 1
ATOM 778 O O . LYS A 1 95 ? -14.792 2.107 3.850 1.00 94.62 95 LYS A O 1
ATOM 783 N N . LYS A 1 96 ? -16.798 2.970 4.376 1.00 92.69 96 LYS A N 1
ATOM 784 C CA . LYS A 1 96 ? -16.311 4.331 4.601 1.00 92.69 96 LYS A CA 1
ATOM 785 C C . LYS A 1 96 ? -15.774 4.461 6.022 1.00 92.69 96 LYS A C 1
ATOM 787 O O . LYS A 1 96 ? -16.413 4.025 6.977 1.00 92.69 96 LYS A O 1
ATOM 792 N N . ALA A 1 97 ? -14.620 5.100 6.158 1.00 94.44 97 ALA A N 1
ATOM 793 C CA . ALA A 1 97 ? -14.044 5.480 7.439 1.00 94.44 97 ALA A CA 1
ATOM 794 C C . ALA A 1 97 ? -13.420 6.868 7.335 1.00 94.44 97 ALA A C 1
ATOM 796 O O . ALA A 1 97 ? -12.995 7.293 6.261 1.00 94.44 97 ALA A O 1
ATOM 797 N N . LYS A 1 98 ? -13.357 7.575 8.466 1.00 94.00 98 LYS A N 1
ATOM 798 C CA . LYS A 1 98 ? -12.595 8.817 8.546 1.00 94.00 98 LYS A CA 1
ATOM 799 C C . LYS A 1 98 ? -11.107 8.477 8.493 1.00 94.00 98 LYS A C 1
ATOM 801 O O . LYS A 1 98 ? -10.578 7.893 9.437 1.00 94.00 98 LYS A O 1
ATOM 806 N N . ILE A 1 99 ? -10.470 8.861 7.397 1.00 95.81 99 ILE A N 1
ATOM 807 C CA . ILE A 1 99 ? -9.025 8.779 7.190 1.00 95.81 99 ILE A CA 1
ATOM 808 C C . ILE A 1 99 ? -8.424 10.184 7.189 1.00 95.81 99 ILE A C 1
ATOM 810 O O . ILE A 1 99 ? -9.151 11.182 7.163 1.00 95.81 99 ILE A O 1
ATOM 814 N N . TYR A 1 100 ? -7.101 10.256 7.248 1.00 94.19 100 TYR A N 1
ATOM 815 C CA . TYR A 1 100 ? -6.356 11.508 7.278 1.00 94.19 100 TYR A CA 1
ATOM 816 C C . TYR A 1 100 ? -5.284 11.481 6.196 1.00 94.19 100 TYR A C 1
ATOM 818 O O . TYR A 1 100 ? -4.662 10.447 5.975 1.00 94.19 100 TYR A O 1
ATOM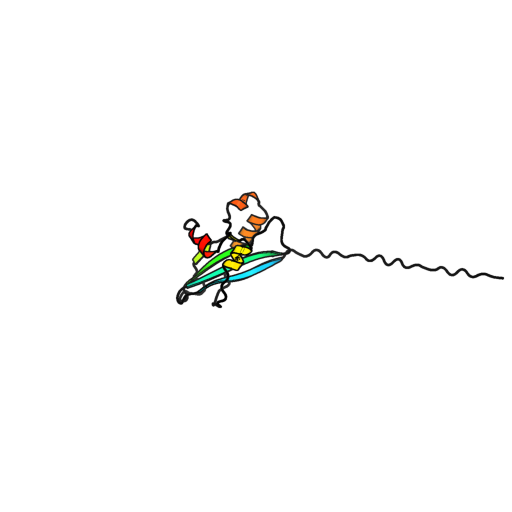 826 N N . SER A 1 101 ? -5.061 12.629 5.559 1.00 91.56 101 SER A N 1
ATOM 827 C CA . SER A 1 101 ? -3.931 12.827 4.655 1.00 91.56 101 SER A CA 1
ATOM 828 C C . SER A 1 101 ? -2.748 13.324 5.477 1.00 91.56 101 SER A C 1
ATOM 830 O O . SER A 1 101 ? -2.790 14.434 6.014 1.00 91.56 101 SER A O 1
ATOM 832 N N . TYR A 1 102 ? -1.714 12.500 5.607 1.00 92.31 102 TYR A N 1
ATOM 833 C CA . TYR A 1 102 ? -0.452 12.904 6.224 1.00 92.31 102 TYR A CA 1
ATOM 834 C C . TYR A 1 102 ? 0.522 13.422 5.170 1.00 92.31 102 TYR A C 1
ATOM 836 O O . TYR A 1 102 ? 0.313 13.230 3.976 1.00 92.31 102 TYR A O 1
ATOM 844 N N . LYS A 1 103 ? 1.593 14.086 5.618 1.00 91.44 103 LYS A N 1
ATOM 845 C CA . LYS A 1 103 ? 2.686 14.484 4.729 1.00 91.44 103 LYS A CA 1
ATOM 846 C C . LYS A 1 103 ? 3.238 13.236 4.024 1.00 91.44 103 LYS A C 1
ATOM 848 O O . LYS A 1 103 ? 3.458 12.210 4.675 1.00 91.44 103 LYS A O 1
ATOM 853 N N . ASP A 1 104 ? 3.407 13.346 2.713 1.00 90.25 104 ASP A N 1
ATOM 854 C CA . ASP A 1 104 ? 3.721 12.248 1.795 1.00 90.25 104 ASP A CA 1
ATOM 855 C C . ASP A 1 104 ? 5.012 12.474 0.991 1.00 90.25 104 ASP A C 1
ATOM 857 O O . ASP A 1 104 ? 5.371 11.659 0.145 1.00 90.25 104 ASP A O 1
ATOM 861 N N . VAL A 1 105 ? 5.747 13.554 1.270 1.00 92.81 105 VAL A N 1
ATOM 862 C CA . VAL A 1 105 ? 6.981 13.909 0.550 1.00 92.81 105 VAL A CA 1
ATOM 863 C C . VAL A 1 105 ? 7.990 12.757 0.580 1.00 92.81 105 VAL A C 1
ATOM 865 O O . VAL A 1 105 ? 8.643 12.476 -0.419 1.00 92.81 105 VAL A O 1
ATOM 868 N N . GLU A 1 106 ? 8.101 12.065 1.710 1.00 93.38 106 GLU A N 1
ATOM 869 C CA . GLU A 1 106 ? 9.068 10.993 1.915 1.00 93.38 106 GLU A CA 1
ATOM 870 C C . GLU A 1 106 ? 8.742 9.746 1.071 1.00 93.38 106 GLU A C 1
ATOM 872 O O . GLU A 1 106 ? 9.630 9.220 0.398 1.00 93.38 106 GLU A O 1
ATOM 877 N N . ILE A 1 107 ? 7.476 9.309 1.031 1.00 93.88 107 ILE A N 1
ATOM 878 C CA . ILE A 1 107 ? 7.063 8.171 0.191 1.00 93.88 107 ILE A CA 1
ATOM 879 C C . ILE A 1 107 ? 7.131 8.518 -1.296 1.00 93.88 107 ILE A C 1
ATOM 881 O O . ILE A 1 107 ? 7.564 7.693 -2.095 1.00 93.88 107 ILE A O 1
ATOM 885 N N . ARG A 1 108 ? 6.781 9.747 -1.686 1.00 95.06 108 ARG A N 1
ATOM 886 C CA . ARG A 1 108 ? 6.877 10.181 -3.086 1.00 95.06 108 ARG A CA 1
ATOM 887 C C . ARG A 1 108 ? 8.325 10.167 -3.566 1.00 95.06 108 ARG A C 1
ATOM 889 O O . ARG A 1 108 ? 8.614 9.620 -4.626 1.00 95.06 108 ARG A O 1
ATOM 896 N N . SER A 1 109 ? 9.256 10.656 -2.746 1.00 95.38 109 SER A N 1
ATOM 897 C CA . SER A 1 109 ? 10.692 10.536 -3.021 1.00 95.38 109 SER A CA 1
ATOM 898 C C . SER A 1 109 ? 11.147 9.076 -3.133 1.00 95.38 109 SER A C 1
ATOM 900 O O . SER A 1 109 ? 11.910 8.748 -4.038 1.00 95.38 109 SER A O 1
ATOM 902 N N . ALA A 1 110 ? 10.668 8.182 -2.260 1.00 95.81 110 ALA A N 1
ATOM 903 C CA . ALA A 1 110 ? 10.996 6.754 -2.322 1.00 95.81 110 ALA A CA 1
ATOM 904 C C . ALA A 1 110 ? 10.429 6.069 -3.579 1.00 95.81 110 ALA A C 1
ATOM 906 O O . ALA A 1 110 ? 11.118 5.273 -4.217 1.00 95.81 110 ALA A O 1
ATOM 907 N N . TYR A 1 111 ? 9.204 6.416 -3.984 1.00 96.31 111 TYR A N 1
ATOM 908 C CA . TYR A 1 111 ? 8.608 5.940 -5.228 1.00 96.31 111 TYR A CA 1
ATOM 909 C C . TYR A 1 111 ? 9.398 6.421 -6.449 1.00 96.31 111 TYR A C 1
ATOM 911 O O . TYR A 1 111 ? 9.778 5.602 -7.284 1.00 96.31 111 TYR A O 1
ATOM 919 N N . HIS A 1 112 ? 9.721 7.713 -6.533 1.00 95.44 112 HIS A N 1
ATOM 920 C CA . HIS A 1 112 ? 10.541 8.238 -7.625 1.00 95.44 112 HIS A CA 1
ATOM 921 C C . HIS A 1 112 ? 11.919 7.576 -7.679 1.00 95.44 112 HIS A C 1
ATOM 923 O O . HIS A 1 112 ? 12.352 7.163 -8.751 1.00 95.44 112 HIS A O 1
ATOM 929 N N . ARG A 1 113 ? 12.559 7.352 -6.527 1.00 95.88 113 ARG A N 1
ATOM 930 C CA . ARG A 1 113 ? 13.815 6.600 -6.468 1.00 95.88 113 ARG A CA 1
ATOM 931 C C . ARG A 1 113 ? 13.666 5.182 -7.028 1.00 95.88 113 ARG A C 1
ATOM 933 O O . ARG A 1 113 ? 14.498 4.755 -7.818 1.00 95.88 113 ARG A O 1
ATOM 940 N N . TRP A 1 114 ? 12.590 4.473 -6.685 1.00 96.19 114 TRP A N 1
ATOM 941 C CA . TRP A 1 114 ? 12.310 3.137 -7.228 1.00 96.19 114 TRP A CA 1
ATOM 942 C C . TRP A 1 114 ? 12.114 3.141 -8.756 1.00 96.19 114 TRP A C 1
ATOM 944 O O . TRP A 1 114 ? 12.553 2.214 -9.448 1.00 96.19 114 TRP A O 1
ATOM 954 N N . LEU A 1 115 ? 11.472 4.186 -9.292 1.00 94.94 115 LEU A N 1
ATOM 955 C CA . LEU A 1 115 ? 11.296 4.371 -10.735 1.00 94.94 115 LEU A CA 1
ATOM 956 C C . LEU A 1 115 ? 12.636 4.607 -11.437 1.00 94.94 115 LEU A C 1
ATOM 958 O O . LEU A 1 115 ? 12.940 3.914 -12.413 1.00 94.94 115 LEU A O 1
ATOM 962 N N . ASP A 1 116 ? 13.418 5.554 -10.923 1.00 95.44 116 ASP A N 1
ATOM 963 C CA . ASP A 1 116 ? 14.597 6.108 -11.590 1.00 95.44 116 ASP A CA 1
ATOM 964 C C . ASP A 1 116 ? 15.874 5.280 -11.352 1.00 95.44 116 ASP A C 1
ATOM 966 O O . ASP A 1 116 ? 16.794 5.311 -12.171 1.00 95.44 116 ASP A O 1
ATOM 970 N N . GLU A 1 117 ? 15.925 4.485 -10.277 1.00 96.25 117 GLU A N 1
ATOM 971 C CA . GLU A 1 117 ? 17.077 3.659 -9.899 1.00 96.25 117 GLU A CA 1
ATOM 972 C C . GLU A 1 117 ? 16.706 2.162 -9.863 1.00 96.25 117 GLU A C 1
ATOM 974 O O . GLU A 1 117 ? 16.387 1.626 -8.796 1.00 96.25 117 GLU A O 1
ATOM 979 N N . PRO A 1 118 ? 16.812 1.423 -10.989 1.00 93.94 118 PRO A N 1
ATOM 980 C CA . PRO A 1 118 ? 16.464 -0.001 -11.054 1.00 93.94 118 PRO A CA 1
ATOM 981 C C . PRO A 1 118 ? 17.143 -0.887 -10.000 1.00 93.94 118 PRO A C 1
ATOM 983 O O . PRO A 1 118 ? 16.571 -1.893 -9.584 1.00 93.94 118 PRO A O 1
ATOM 986 N N . ALA A 1 119 ? 18.339 -0.506 -9.543 1.00 94.38 119 ALA A N 1
ATOM 987 C CA . ALA A 1 119 ? 19.086 -1.218 -8.508 1.00 94.38 119 ALA A CA 1
ATOM 988 C C . ALA A 1 119 ? 18.382 -1.226 -7.137 1.00 94.38 119 ALA A C 1
ATOM 990 O O . ALA A 1 119 ? 18.587 -2.152 -6.362 1.00 94.38 119 ALA A O 1
ATOM 991 N N . THR A 1 120 ? 17.525 -0.240 -6.852 1.00 90.81 120 THR A N 1
ATOM 992 C CA . THR A 1 120 ? 16.786 -0.141 -5.579 1.00 90.81 120 THR A CA 1
ATOM 993 C C . THR A 1 120 ? 15.507 -0.974 -5.573 1.00 90.81 120 THR A C 1
ATOM 995 O O . THR A 1 120 ? 14.876 -1.159 -4.534 1.00 90.81 120 THR A O 1
ATOM 998 N N . ARG A 1 121 ? 15.097 -1.523 -6.726 1.00 94.44 121 ARG A N 1
ATOM 999 C CA . ARG A 1 121 ? 13.775 -2.147 -6.857 1.00 94.44 121 ARG A CA 1
ATOM 1000 C C . ARG A 1 121 ? 13.595 -3.381 -5.984 1.00 94.44 121 ARG A C 1
ATOM 1002 O O . ARG A 1 121 ? 12.484 -3.622 -5.523 1.00 94.44 121 ARG A O 1
ATOM 1009 N N . SER A 1 122 ? 14.672 -4.127 -5.738 1.00 93.62 122 SER A N 1
ATOM 1010 C CA . SER A 1 122 ? 14.673 -5.298 -4.854 1.00 93.62 122 SER A CA 1
ATOM 1011 C C . SER A 1 122 ? 14.547 -4.952 -3.370 1.00 93.62 122 SER A C 1
ATOM 1013 O O . SER A 1 122 ? 14.250 -5.838 -2.576 1.00 93.62 122 SER A O 1
ATOM 1015 N N . GLU A 1 123 ? 14.782 -3.694 -2.988 1.00 92.12 123 GLU A N 1
ATOM 1016 C CA . GLU A 1 123 ? 14.645 -3.224 -1.603 1.00 92.12 123 GLU A CA 1
ATOM 1017 C C . GLU A 1 123 ? 13.174 -3.002 -1.222 1.00 92.12 123 GLU A C 1
ATOM 1019 O O . GLU A 1 123 ? 12.830 -2.993 -0.042 1.00 92.12 123 GLU A O 1
ATOM 1024 N N . VAL A 1 124 ? 12.290 -2.854 -2.216 1.00 95.69 124 VAL A N 1
ATOM 1025 C CA . VAL A 1 124 ? 10.864 -2.600 -2.002 1.00 95.69 124 VAL A CA 1
ATOM 1026 C C . VAL A 1 124 ? 10.082 -3.910 -2.100 1.00 95.69 124 VAL A C 1
ATOM 1028 O O . VAL A 1 124 ? 10.087 -4.551 -3.155 1.00 95.69 124 VAL A O 1
ATOM 1031 N N . PRO A 1 125 ? 9.369 -4.324 -1.037 1.00 96.38 125 PRO A N 1
ATOM 1032 C CA . PRO A 1 125 ? 8.587 -5.550 -1.063 1.00 96.38 125 PRO A CA 1
ATOM 1033 C C . PRO A 1 125 ? 7.449 -5.450 -2.083 1.00 96.38 125 PRO A C 1
ATOM 1035 O O . PRO A 1 125 ? 6.764 -4.429 -2.172 1.00 96.38 125 PRO A O 1
ATOM 1038 N N . VAL A 1 126 ? 7.220 -6.542 -2.815 1.00 97.88 126 VAL A N 1
ATOM 1039 C CA . VAL A 1 126 ? 6.112 -6.673 -3.770 1.00 97.88 126 VAL A CA 1
ATOM 1040 C C . VAL A 1 126 ? 4.994 -7.510 -3.150 1.00 97.88 126 VAL A C 1
ATOM 1042 O O . VAL A 1 126 ? 5.232 -8.613 -2.662 1.00 97.88 126 VAL A O 1
ATOM 1045 N N . CYS A 1 127 ? 3.767 -6.995 -3.191 1.00 98.50 127 CYS A N 1
ATOM 1046 C CA . CYS A 1 127 ? 2.563 -7.669 -2.730 1.00 98.50 127 CYS A CA 1
ATOM 1047 C C . CYS A 1 127 ? 1.675 -8.117 -3.897 1.00 98.50 127 CYS A C 1
ATOM 1049 O O . CYS A 1 127 ? 1.244 -7.319 -4.737 1.00 98.50 127 CYS A O 1
ATOM 1051 N N . ASP A 1 128 ? 1.353 -9.407 -3.911 1.00 98.06 128 ASP A N 1
ATOM 1052 C CA . ASP A 1 128 ? 0.600 -10.101 -4.960 1.00 98.06 128 ASP A CA 1
ATOM 1053 C C . ASP A 1 128 ? -0.706 -10.758 -4.460 1.00 98.06 128 ASP A C 1
ATOM 1055 O O . ASP A 1 128 ? -1.423 -11.383 -5.243 1.00 98.06 128 ASP A O 1
ATOM 1059 N N . THR A 1 129 ? -1.039 -10.591 -3.174 1.00 98.00 129 THR A N 1
ATOM 1060 C CA . THR A 1 129 ? -2.238 -11.160 -2.527 1.00 98.00 129 THR A CA 1
ATOM 1061 C C . THR A 1 129 ? -3.171 -10.071 -2.002 1.00 98.00 129 THR A C 1
ATOM 1063 O O . THR A 1 129 ? -3.974 -9.557 -2.768 1.00 98.00 129 THR A O 1
ATOM 1066 N N . ASP A 1 130 ? -3.064 -9.697 -0.728 1.00 98.12 130 ASP A N 1
ATOM 1067 C CA . ASP A 1 130 ? -3.720 -8.528 -0.141 1.00 98.12 130 ASP A CA 1
ATOM 1068 C C . ASP A 1 130 ? -2.743 -7.806 0.799 1.00 98.12 130 ASP A C 1
ATOM 1070 O O . ASP A 1 130 ? -1.881 -8.430 1.426 1.00 98.12 130 ASP A O 1
ATOM 1074 N N . ILE A 1 131 ? -2.864 -6.482 0.889 1.00 98.56 131 ILE A N 1
ATOM 1075 C CA . ILE A 1 131 ? -1.904 -5.599 1.561 1.00 98.56 131 ILE A CA 1
ATOM 1076 C C . ILE A 1 131 ? -1.722 -5.986 3.034 1.00 98.56 131 ILE A C 1
ATOM 1078 O O . ILE A 1 131 ? -0.592 -6.048 3.520 1.00 98.56 131 ILE A O 1
ATOM 1082 N N . LEU A 1 132 ? -2.807 -6.284 3.757 1.00 98.25 132 LEU A N 1
ATOM 1083 C CA . LEU A 1 132 ? -2.721 -6.609 5.184 1.00 98.25 132 LEU A CA 1
ATOM 1084 C C . LEU A 1 132 ? -2.084 -7.984 5.424 1.00 98.25 132 LEU A C 1
ATOM 1086 O O . LEU A 1 132 ? -1.372 -8.158 6.415 1.00 98.25 132 LEU A O 1
ATOM 1090 N N . SER A 1 133 ? -2.298 -8.955 4.536 1.00 97.94 133 SER A N 1
ATOM 1091 C CA . SER A 1 133 ? -1.605 -10.245 4.577 1.00 97.94 133 SER A CA 1
ATOM 1092 C C . SER A 1 133 ? -0.125 -10.124 4.217 1.00 97.94 133 SER A C 1
ATOM 1094 O O . SER A 1 133 ? 0.698 -10.791 4.844 1.00 97.94 133 SER A O 1
ATOM 1096 N N . CYS A 1 134 ? 0.234 -9.262 3.263 1.00 98.06 134 CYS A N 1
ATOM 1097 C CA . CYS A 1 134 ? 1.627 -8.978 2.913 1.00 98.06 134 CYS A CA 1
ATOM 1098 C C . CYS A 1 134 ? 2.381 -8.306 4.070 1.00 98.06 134 CYS A C 1
ATOM 1100 O O . CYS A 1 134 ? 3.485 -8.731 4.401 1.00 98.06 134 CYS A O 1
ATOM 1102 N N . ILE A 1 135 ? 1.764 -7.333 4.753 1.00 97.25 135 ILE A N 1
ATOM 1103 C CA . ILE A 1 135 ? 2.361 -6.652 5.917 1.00 97.25 135 ILE A CA 1
ATOM 1104 C C . ILE A 1 135 ? 2.749 -7.635 7.021 1.00 97.25 135 ILE A C 1
ATOM 1106 O O . ILE A 1 135 ? 3.825 -7.515 7.592 1.00 97.25 135 ILE A O 1
ATOM 1110 N N . LYS A 1 136 ? 1.920 -8.648 7.299 1.00 95.88 136 LYS A N 1
ATOM 1111 C CA . LYS A 1 136 ? 2.223 -9.660 8.330 1.00 95.88 136 LYS A CA 1
ATOM 1112 C C . LYS A 1 136 ? 3.493 -10.470 8.048 1.00 95.88 136 LYS A C 1
ATOM 1114 O O . LYS A 1 136 ? 3.988 -11.132 8.953 1.00 95.88 136 LYS A O 1
ATOM 1119 N N . LYS A 1 137 ? 3.967 -10.476 6.800 1.00 93.69 137 LYS A N 1
ATOM 1120 C CA . LYS A 1 137 ? 5.180 -11.182 6.368 1.00 93.69 137 LYS A CA 1
ATOM 1121 C C . LYS A 1 137 ? 6.409 -10.273 6.348 1.00 93.69 137 LYS A C 1
ATOM 1123 O O . LYS A 1 137 ? 7.508 -10.775 6.130 1.00 93.69 137 LYS A O 1
ATOM 1128 N N . LEU A 1 138 ? 6.234 -8.963 6.530 1.00 90.38 138 LEU A N 1
ATOM 1129 C CA . LEU A 1 138 ? 7.350 -8.031 6.609 1.00 90.38 138 LEU A CA 1
ATOM 1130 C C . LEU A 1 138 ? 8.099 -8.210 7.935 1.00 90.38 138 LEU A C 1
ATOM 1132 O O . LEU A 1 138 ? 7.486 -8.574 8.944 1.00 90.38 138 LEU A O 1
ATOM 1136 N N . PRO A 1 139 ? 9.416 -7.945 7.954 1.00 82.81 139 PRO A N 1
ATOM 1137 C CA . PRO A 1 139 ? 10.140 -7.846 9.209 1.00 82.81 139 PRO A CA 1
ATOM 1138 C C . PRO A 1 139 ? 9.526 -6.739 10.087 1.00 82.81 139 PRO A C 1
ATOM 1140 O O . PRO A 1 139 ? 8.999 -5.759 9.552 1.00 82.81 139 PRO A O 1
ATOM 1143 N N . PRO A 1 140 ? 9.585 -6.877 11.424 1.00 71.50 140 PRO A N 1
ATOM 1144 C CA . PRO A 1 140 ? 9.233 -5.789 12.328 1.00 71.50 140 PRO A CA 1
ATOM 1145 C C . PRO A 1 140 ? 10.053 -4.541 11.982 1.00 71.50 140 PRO A C 1
ATOM 1147 O O . PRO A 1 140 ? 11.259 -4.658 11.753 1.00 71.50 140 PRO A O 1
ATOM 1150 N N . GLN A 1 141 ? 9.389 -3.385 11.926 1.00 60.41 141 GLN A N 1
ATOM 1151 C CA . GLN A 1 141 ? 10.039 -2.081 11.771 1.00 60.41 141 GLN A CA 1
ATOM 1152 C C . GLN A 1 141 ? 10.525 -1.545 13.117 1.00 60.41 141 GLN A C 1
ATOM 1154 O O . GLN A 1 141 ? 9.820 -1.783 14.128 1.00 60.41 141 GLN A O 1
#